Protein AF-A0A0P8X6B6-F1 (afdb_monomer)

Solvent-accessible surface area (backbone atoms only — not comparable to full-atom values): 6238 Å² total; per-residue (Å²): 133,85,74,63,69,62,58,59,53,49,52,39,32,49,56,35,44,75,67,78,38,85,65,41,34,67,55,35,27,65,69,65,75,51,80,54,49,67,60,48,37,55,52,49,53,53,48,49,55,55,44,61,75,66,52,67,52,70,61,53,50,52,51,53,50,52,52,51,50,52,53,52,52,52,52,52,51,52,54,52,50,52,52,52,49,53,53,51,51,50,52,52,50,52,54,52,50,53,53,53,51,53,54,49,54,57,53,67,74,72,112

Sequence (111 aa):
MIVDLSDDIFAAADAILASSRNATPTRARAYLGHGTPQRIGALLDQRWARRAQKETRPALLKNALAILWEQATIHARAIDGERQSWAGERLVMEKAFTRRYQALEQALTKE

pLDDT: mean 87.26, std 12.08, range [38.06, 97.62]

Structure (mmCIF, N/CA/C/O backbone):
data_AF-A0A0P8X6B6-F1
#
_entry.id   AF-A0A0P8X6B6-F1
#
loop_
_atom_site.group_PDB
_atom_site.id
_atom_site.type_symbol
_atom_site.label_atom_id
_atom_site.label_alt_id
_atom_site.label_comp_id
_atom_site.label_asym_id
_atom_site.label_entity_id
_atom_site.label_seq_id
_atom_site.pdbx_PDB_ins_code
_atom_site.Cartn_x
_atom_site.Cartn_y
_atom_site.Cartn_z
_atom_site.occupancy
_atom_site.B_iso_or_equiv
_atom_site.auth_seq_id
_atom_site.auth_comp_id
_atom_site.auth_asym_id
_atom_site.auth_atom_id
_atom_site.pdbx_PDB_model_num
ATOM 1 N N . MET A 1 1 ? 17.680 6.450 -45.322 1.00 38.06 1 MET A N 1
ATOM 2 C CA . MET A 1 1 ? 16.647 6.409 -44.269 1.00 38.06 1 MET A CA 1
ATOM 3 C C . MET A 1 1 ? 17.266 5.708 -43.068 1.00 38.06 1 MET A C 1
ATOM 5 O O . MET A 1 1 ? 17.386 4.492 -43.087 1.00 38.06 1 MET A O 1
ATOM 9 N N . ILE A 1 2 ? 17.819 6.462 -42.114 1.00 38.78 2 ILE A N 1
ATOM 10 C CA . ILE A 1 2 ? 18.385 5.878 -40.891 1.00 38.78 2 ILE A CA 1
ATOM 11 C C . ILE A 1 2 ? 17.182 5.621 -39.990 1.00 38.78 2 ILE A C 1
ATOM 13 O O . ILE A 1 2 ? 16.651 6.559 -39.407 1.00 38.78 2 ILE A O 1
ATOM 17 N N . VAL A 1 3 ? 16.687 4.383 -39.990 1.00 44.81 3 VAL A N 1
ATOM 18 C CA . VAL A 1 3 ? 15.683 3.934 -39.020 1.00 44.81 3 VAL A CA 1
ATOM 19 C C . VAL A 1 3 ? 16.272 4.204 -37.639 1.00 44.81 3 VAL A C 1
ATOM 21 O O . VAL A 1 3 ? 17.418 3.825 -37.374 1.00 44.81 3 VAL A O 1
ATOM 24 N N . ASP A 1 4 ? 15.544 4.946 -36.810 1.00 56.97 4 ASP A N 1
ATOM 25 C CA . ASP A 1 4 ? 15.994 5.305 -35.474 1.00 56.97 4 ASP A CA 1
ATOM 26 C C . ASP A 1 4 ? 16.036 4.035 -34.619 1.00 56.97 4 ASP A C 1
ATOM 28 O O . ASP A 1 4 ? 15.052 3.617 -34.019 1.00 56.97 4 ASP A O 1
ATOM 32 N N . LEU A 1 5 ? 17.207 3.393 -34.600 1.00 64.69 5 LEU A N 1
ATOM 33 C CA . LEU A 1 5 ? 17.484 2.150 -33.878 1.00 64.69 5 LEU A CA 1
ATOM 34 C C . LEU A 1 5 ? 17.107 2.246 -32.385 1.00 64.69 5 LEU A C 1
ATOM 36 O O . LEU A 1 5 ? 17.041 1.224 -31.705 1.00 64.69 5 LEU A O 1
ATOM 40 N N . SER A 1 6 ? 16.920 3.461 -31.853 1.00 75.81 6 SER A N 1
ATOM 41 C CA . SER A 1 6 ? 16.501 3.680 -30.474 1.00 75.81 6 SER A CA 1
ATOM 42 C C . SER A 1 6 ? 15.033 3.318 -30.230 1.00 75.81 6 SER A C 1
ATOM 44 O O . SER A 1 6 ? 14.756 2.684 -29.212 1.00 75.81 6 SER A O 1
ATOM 46 N N . ASP A 1 7 ? 14.122 3.596 -31.166 1.00 84.44 7 ASP A N 1
ATOM 47 C CA . ASP A 1 7 ? 12.693 3.300 -31.001 1.00 84.44 7 ASP A CA 1
ATOM 48 C C . ASP A 1 7 ? 12.428 1.792 -30.964 1.00 84.44 7 ASP A C 1
ATOM 50 O O . ASP A 1 7 ? 11.700 1.310 -30.092 1.00 84.44 7 ASP A O 1
ATOM 54 N N . ASP A 1 8 ? 13.109 1.023 -31.817 1.00 86.94 8 ASP A N 1
ATOM 55 C CA . ASP A 1 8 ? 13.022 -0.441 -31.814 1.00 86.94 8 ASP A CA 1
ATOM 56 C C . ASP A 1 8 ? 13.548 -1.030 -30.494 1.00 86.94 8 ASP A C 1
ATOM 58 O O . ASP A 1 8 ? 12.925 -1.909 -29.893 1.00 86.94 8 ASP A O 1
ATOM 62 N N . ILE A 1 9 ? 14.671 -0.505 -29.983 1.00 88.94 9 ILE A N 1
ATOM 63 C CA . ILE A 1 9 ? 15.228 -0.900 -28.677 1.00 88.94 9 ILE A CA 1
ATOM 64 C C . ILE A 1 9 ? 14.253 -0.584 -27.542 1.00 88.94 9 ILE A C 1
ATOM 66 O O . IL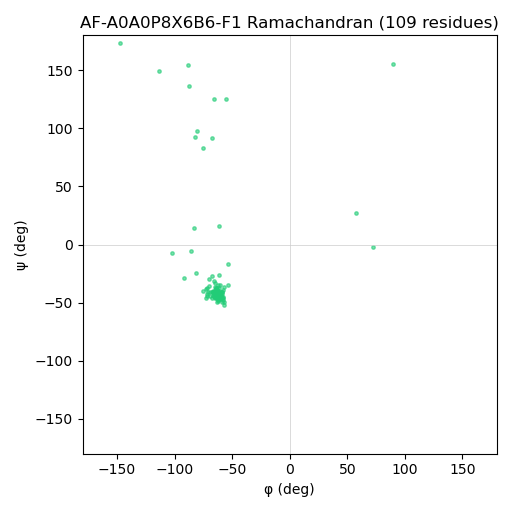E A 1 9 ? 14.122 -1.363 -26.591 1.00 88.94 9 ILE A O 1
ATOM 70 N N . PHE A 1 10 ? 13.546 0.536 -27.633 1.00 90.75 10 PHE A N 1
ATOM 71 C CA . PHE A 1 10 ? 12.574 0.942 -26.631 1.00 90.75 10 PHE A CA 1
ATOM 72 C C . PHE A 1 10 ? 11.312 0.081 -26.672 1.00 90.75 10 PHE A C 1
ATOM 74 O O . PHE A 1 10 ? 10.876 -0.379 -25.613 1.00 90.75 10 PHE A O 1
ATOM 81 N N . ALA A 1 11 ? 10.796 -0.222 -27.862 1.00 92.12 11 ALA A N 1
ATOM 82 C CA . ALA A 1 11 ? 9.669 -1.129 -28.052 1.00 92.12 11 ALA A CA 1
ATOM 83 C C . ALA A 1 11 ? 9.993 -2.548 -27.554 1.00 92.12 11 ALA A C 1
ATOM 85 O O . ALA A 1 11 ? 9.189 -3.163 -26.851 1.00 92.12 11 ALA A O 1
ATOM 86 N N . ALA A 1 12 ? 11.202 -3.044 -27.833 1.00 91.19 12 ALA A N 1
ATOM 87 C CA . ALA A 1 12 ? 11.678 -4.330 -27.330 1.00 91.19 12 ALA A CA 1
ATOM 88 C C . ALA A 1 12 ? 11.742 -4.368 -25.796 1.00 91.19 12 ALA A C 1
ATOM 90 O O . ALA A 1 12 ? 11.298 -5.332 -25.169 1.00 91.19 12 ALA A O 1
ATOM 91 N N . ALA A 1 13 ? 12.269 -3.313 -25.171 1.00 90.44 13 ALA A N 1
ATOM 92 C CA . ALA A 1 13 ? 12.307 -3.215 -23.717 1.00 90.44 13 ALA A CA 1
ATOM 93 C C . ALA A 1 13 ? 10.901 -3.168 -23.102 1.00 90.44 13 ALA A C 1
ATOM 95 O O . ALA A 1 13 ? 10.662 -3.834 -22.094 1.00 90.44 13 ALA A O 1
ATOM 96 N N . ASP A 1 14 ? 9.968 -2.445 -23.723 1.00 90.38 14 ASP A N 1
ATOM 97 C CA . ASP A 1 14 ? 8.584 -2.352 -23.252 1.00 90.38 14 ASP A CA 1
ATOM 98 C C . ASP A 1 14 ? 7.857 -3.699 -23.367 1.00 90.38 14 ASP A C 1
ATOM 100 O O . ASP A 1 14 ? 7.189 -4.114 -22.420 1.00 90.38 14 ASP A O 1
ATOM 104 N N . ALA A 1 15 ? 8.064 -4.440 -24.461 1.00 92.62 15 ALA A N 1
ATOM 105 C CA . ALA A 1 15 ? 7.528 -5.791 -24.631 1.00 92.62 15 ALA A CA 1
ATOM 106 C C . ALA A 1 15 ? 8.071 -6.774 -23.576 1.00 92.62 15 ALA A C 1
ATOM 108 O O . ALA A 1 15 ? 7.328 -7.594 -23.029 1.00 92.62 15 ALA A O 1
ATOM 109 N N . ILE A 1 16 ? 9.361 -6.676 -23.230 1.00 91.75 16 ILE A N 1
ATOM 110 C CA . ILE A 1 16 ? 9.961 -7.504 -22.174 1.00 91.75 16 ILE A CA 1
ATOM 111 C C . ILE A 1 16 ? 9.370 -7.151 -20.804 1.00 91.75 16 ILE A C 1
ATOM 113 O O . ILE A 1 16 ? 9.002 -8.061 -20.054 1.00 91.75 16 ILE A O 1
ATOM 117 N N . LEU A 1 17 ? 9.229 -5.861 -20.491 1.00 88.38 17 LEU A N 1
ATOM 118 C CA . LEU A 1 17 ? 8.637 -5.405 -19.232 1.00 88.38 17 LEU A CA 1
ATOM 119 C C . LEU A 1 17 ? 7.165 -5.818 -19.104 1.00 88.38 17 LEU A C 1
ATOM 121 O O . LEU A 1 17 ? 6.760 -6.271 -18.037 1.00 88.38 17 LEU A O 1
ATOM 125 N N . ALA A 1 18 ? 6.388 -5.748 -20.189 1.00 91.56 18 ALA A N 1
ATOM 126 C CA . ALA A 1 18 ? 5.002 -6.220 -20.227 1.00 91.56 18 ALA A CA 1
ATOM 127 C C . ALA A 1 18 ? 4.881 -7.730 -19.945 1.00 91.56 18 ALA A C 1
ATOM 129 O O . ALA A 1 18 ? 3.870 -8.185 -19.420 1.00 91.56 18 ALA A O 1
ATOM 130 N N . SER A 1 19 ? 5.935 -8.503 -20.230 1.00 90.31 19 SER A N 1
ATOM 131 C CA . SER A 1 19 ? 6.029 -9.926 -19.876 1.00 90.31 19 SER A CA 1
ATOM 132 C C . SER A 1 19 ? 6.490 -10.192 -18.432 1.00 90.31 19 SER A C 1
ATOM 134 O O . SER A 1 19 ? 6.889 -11.313 -18.119 1.00 90.31 19 SER A O 1
ATOM 136 N N . SER A 1 20 ? 6.485 -9.174 -17.562 1.00 89.38 20 SER A N 1
ATOM 137 C CA . SER A 1 20 ? 6.945 -9.243 -16.163 1.00 89.38 20 SER A CA 1
ATOM 138 C C . SER A 1 20 ? 8.399 -9.704 -16.007 1.00 89.38 20 SER A C 1
ATOM 140 O O . SER A 1 20 ? 8.784 -10.287 -14.994 1.00 89.38 20 SER A O 1
ATOM 142 N N . ARG A 1 21 ? 9.236 -9.457 -17.021 1.00 89.62 21 ARG A N 1
ATOM 143 C CA . ARG A 1 21 ? 10.664 -9.792 -17.009 1.00 89.62 21 ARG A CA 1
ATOM 144 C C . ARG A 1 21 ? 11.508 -8.527 -17.017 1.00 89.62 21 ARG A C 1
ATOM 146 O O . ARG A 1 21 ? 11.161 -7.529 -17.636 1.00 89.62 21 ARG A O 1
ATOM 153 N N . ASN A 1 22 ? 12.682 -8.607 -16.396 1.00 89.19 22 ASN A N 1
ATOM 154 C CA . ASN A 1 22 ? 13.661 -7.523 -16.457 1.00 89.19 22 ASN A CA 1
ATOM 155 C C . ASN A 1 22 ? 14.174 -7.352 -17.894 1.00 89.19 22 ASN A C 1
ATOM 157 O O . ASN A 1 22 ? 14.689 -8.314 -18.484 1.00 89.19 22 ASN A O 1
ATOM 161 N N . ALA A 1 23 ? 14.063 -6.133 -18.423 1.00 88.25 23 ALA A N 1
ATOM 162 C CA . ALA A 1 23 ? 14.601 -5.735 -19.720 1.00 88.25 23 ALA A CA 1
ATOM 163 C C . ALA A 1 23 ? 16.123 -5.548 -19.637 1.00 88.25 23 ALA A C 1
ATOM 165 O O . ALA A 1 23 ? 16.622 -4.446 -19.441 1.00 88.25 23 ALA A O 1
ATOM 166 N N . THR A 1 24 ? 16.870 -6.649 -19.751 1.00 91.75 24 THR A N 1
ATOM 167 C CA . THR A 1 24 ? 18.339 -6.620 -19.805 1.00 91.75 24 THR A CA 1
ATOM 168 C C . THR A 1 24 ? 18.837 -6.463 -21.245 1.00 91.75 24 THR A C 1
ATOM 170 O O . THR A 1 24 ? 18.156 -6.922 -22.169 1.00 91.75 24 THR A O 1
ATOM 173 N N . PRO A 1 25 ? 20.045 -5.909 -21.475 1.00 91.62 25 PRO A N 1
ATOM 174 C CA . PRO A 1 25 ? 20.579 -5.726 -22.828 1.00 91.62 25 PRO A CA 1
ATOM 175 C C . PRO A 1 25 ? 20.668 -7.029 -23.630 1.00 91.62 25 PRO A C 1
ATOM 177 O O . PRO A 1 25 ? 20.374 -7.055 -24.821 1.00 91.62 25 PRO A O 1
ATOM 180 N N . THR A 1 26 ? 20.996 -8.143 -22.970 1.00 92.19 26 THR A N 1
ATOM 181 C CA . THR A 1 26 ? 21.045 -9.473 -23.594 1.00 92.19 26 THR A CA 1
ATOM 182 C C . THR A 1 26 ? 19.670 -9.937 -24.072 1.00 92.19 26 THR A C 1
ATOM 184 O O . THR A 1 26 ? 19.567 -10.521 -25.149 1.00 92.19 26 THR A O 1
ATOM 187 N N . ARG A 1 27 ? 18.61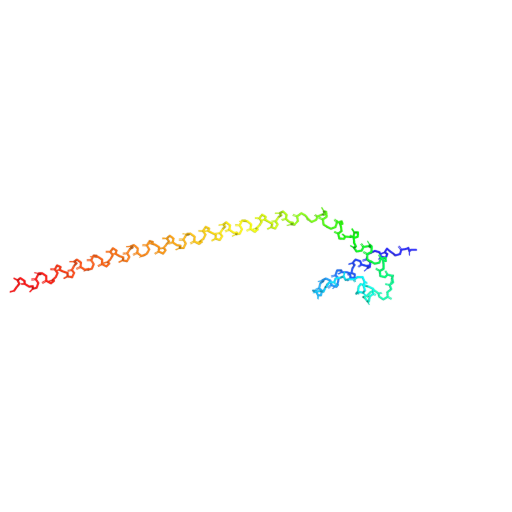1 -9.666 -23.299 1.00 92.31 27 ARG A N 1
ATOM 188 C CA . ARG A 1 27 ? 17.232 -10.026 -23.663 1.00 92.31 27 ARG A CA 1
ATOM 189 C C . ARG A 1 27 ? 16.671 -9.103 -24.732 1.00 92.31 27 ARG A C 1
ATOM 191 O O . ARG A 1 27 ? 16.040 -9.593 -25.656 1.00 92.31 27 ARG A O 1
ATOM 198 N N . ALA A 1 28 ? 16.948 -7.805 -24.646 1.00 91.38 28 ALA A N 1
ATOM 199 C CA . ALA A 1 28 ? 16.586 -6.850 -25.689 1.00 91.38 28 ALA A CA 1
ATOM 200 C C . ALA A 1 28 ? 17.273 -7.202 -27.018 1.00 91.38 28 ALA A C 1
ATOM 202 O O . ALA A 1 28 ? 16.616 -7.242 -28.050 1.00 91.38 28 ALA A O 1
ATOM 203 N N . ARG A 1 29 ? 18.557 -7.589 -26.992 1.00 92.25 29 ARG A N 1
ATOM 204 C CA . ARG A 1 29 ? 19.245 -8.124 -28.176 1.00 92.25 29 ARG A CA 1
ATOM 205 C C . ARG A 1 29 ? 18.584 -9.397 -28.701 1.00 92.25 29 ARG A C 1
ATOM 207 O O . ARG A 1 29 ? 18.397 -9.525 -29.902 1.00 92.25 29 ARG A O 1
ATOM 214 N N . ALA A 1 30 ? 18.256 -10.343 -27.819 1.00 90.31 30 ALA A N 1
ATOM 215 C CA . ALA A 1 30 ? 17.591 -11.584 -28.219 1.00 90.31 30 ALA A CA 1
ATOM 216 C C . ALA A 1 30 ? 16.211 -11.323 -28.847 1.00 90.31 30 ALA A C 1
ATOM 218 O O . ALA A 1 30 ? 15.832 -12.020 -29.778 1.00 90.31 30 ALA A O 1
ATOM 219 N N . TYR A 1 31 ? 15.498 -10.304 -28.365 1.00 88.94 31 TYR A N 1
ATOM 220 C CA . TYR A 1 31 ? 14.212 -9.868 -28.903 1.00 88.94 31 TYR A CA 1
ATOM 221 C C . TYR A 1 31 ? 14.351 -9.181 -30.271 1.00 88.94 31 TYR A C 1
ATOM 223 O O . TYR A 1 31 ? 13.547 -9.425 -31.161 1.00 88.94 31 TYR A O 1
ATOM 231 N N . LEU A 1 32 ? 15.379 -8.347 -30.452 1.00 88.69 32 LEU A N 1
ATOM 232 C CA . LEU A 1 32 ? 15.629 -7.602 -31.693 1.00 88.69 32 LEU A CA 1
ATOM 233 C C . LEU A 1 32 ? 16.329 -8.422 -32.784 1.00 88.69 32 LEU A C 1
ATOM 235 O O . LEU A 1 32 ? 16.275 -8.071 -33.956 1.00 88.69 32 LEU A O 1
ATOM 239 N N . GLY A 1 33 ? 17.066 -9.468 -32.412 1.00 88.50 33 GLY A N 1
ATOM 240 C CA . GLY A 1 33 ? 17.900 -10.242 -33.337 1.00 88.50 33 GLY A CA 1
ATOM 241 C C . GLY A 1 33 ? 19.165 -9.516 -33.823 1.00 88.50 33 GLY A C 1
ATOM 242 O O . GLY A 1 33 ? 19.972 -10.114 -34.530 1.00 88.50 33 GLY A O 1
ATOM 243 N N . HIS A 1 34 ? 19.388 -8.258 -33.428 1.00 84.38 34 HIS A N 1
ATOM 244 C CA . HIS A 1 34 ? 20.540 -7.449 -33.838 1.00 84.38 34 HIS A CA 1
ATOM 245 C C . HIS A 1 34 ? 21.000 -6.464 -32.746 1.00 84.38 34 HIS A C 1
ATOM 247 O O . HIS A 1 34 ? 20.356 -6.289 -31.712 1.00 84.38 34 HIS A O 1
ATOM 253 N N . GLY A 1 35 ? 22.125 -5.784 -32.996 1.00 85.25 35 GLY A N 1
ATOM 254 C CA . GLY A 1 35 ? 22.706 -4.776 -32.102 1.00 85.25 35 GLY A CA 1
ATOM 255 C C . GLY A 1 35 ? 23.693 -5.339 -31.072 1.00 85.25 35 GLY A C 1
ATOM 256 O O . GLY A 1 35 ? 23.662 -6.516 -30.704 1.00 85.25 35 GLY A O 1
ATOM 257 N N . THR A 1 36 ? 24.609 -4.488 -30.605 1.00 87.12 36 THR A N 1
ATOM 258 C CA . THR A 1 36 ? 25.590 -4.855 -29.575 1.00 87.12 36 THR A CA 1
ATOM 259 C C . THR A 1 36 ? 25.012 -4.624 -28.172 1.00 87.12 36 THR A C 1
ATOM 261 O O . THR A 1 36 ? 24.413 -3.571 -27.931 1.00 87.12 36 THR A O 1
ATOM 264 N N . PRO A 1 37 ? 25.199 -5.557 -27.215 1.00 88.50 37 PRO A N 1
ATOM 265 C CA 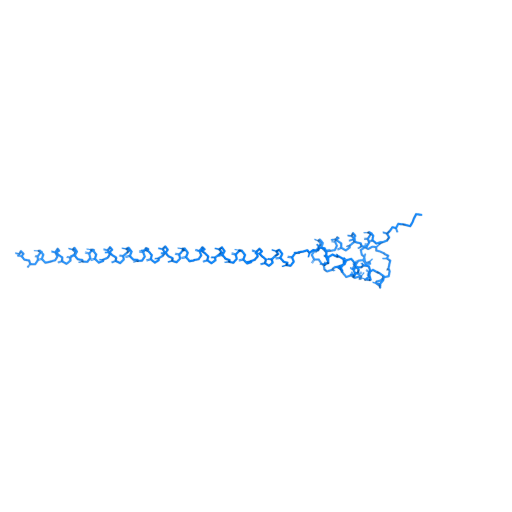. PRO A 1 37 ? 24.700 -5.405 -25.844 1.00 88.50 37 PRO A CA 1
ATOM 266 C C . PRO A 1 37 ? 25.140 -4.103 -25.167 1.00 88.50 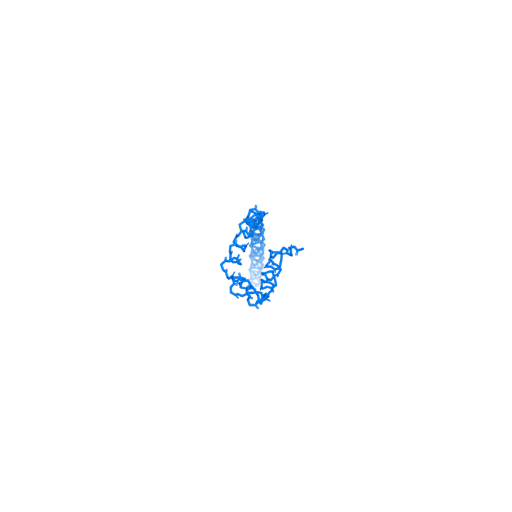37 PRO A C 1
ATOM 268 O O . PRO A 1 37 ? 24.369 -3.516 -24.419 1.00 88.50 37 PRO A O 1
ATOM 271 N N . GLN A 1 38 ? 26.351 -3.627 -25.457 1.00 89.31 38 GLN A N 1
ATOM 272 C CA . GLN A 1 38 ? 26.900 -2.387 -24.908 1.00 89.31 38 GLN A CA 1
ATOM 273 C C . GLN A 1 38 ? 26.104 -1.164 -25.378 1.00 89.31 38 GLN A C 1
ATOM 275 O O . GLN A 1 38 ? 25.733 -0.318 -24.568 1.00 89.31 38 GLN A O 1
ATOM 280 N N . ARG A 1 39 ? 25.790 -1.087 -26.680 1.00 87.94 39 ARG A N 1
ATOM 281 C CA . ARG A 1 39 ? 25.009 0.020 -27.252 1.00 87.94 39 ARG A CA 1
ATOM 282 C C . ARG A 1 39 ? 23.559 -0.018 -26.782 1.00 87.94 39 ARG A C 1
ATOM 284 O O . ARG A 1 39 ? 22.998 1.023 -26.460 1.00 87.94 39 ARG A O 1
ATOM 291 N N . ILE A 1 40 ? 22.973 -1.214 -26.726 1.00 91.81 40 ILE A N 1
ATOM 292 C CA . ILE A 1 40 ? 21.621 -1.419 -26.196 1.00 91.81 40 ILE A CA 1
ATOM 293 C C . ILE A 1 40 ? 21.567 -0.988 -24.726 1.00 91.81 40 ILE A C 1
ATOM 295 O O . ILE A 1 40 ? 20.673 -0.237 -24.354 1.00 91.81 40 ILE A O 1
ATOM 299 N N . GLY A 1 41 ? 22.543 -1.397 -23.910 1.00 91.38 41 GLY A N 1
ATOM 300 C CA . GLY A 1 41 ? 22.648 -0.992 -22.507 1.00 91.38 41 GLY A CA 1
ATOM 301 C C . GLY A 1 41 ? 22.717 0.523 -22.339 1.00 91.38 41 GLY A C 1
ATOM 302 O O . GLY A 1 41 ? 21.866 1.087 -21.664 1.00 91.38 41 GLY A O 1
ATOM 303 N N . ALA A 1 42 ? 23.629 1.192 -23.049 1.00 91.94 42 ALA A N 1
ATOM 304 C CA . ALA A 1 42 ? 23.777 2.646 -22.966 1.00 91.94 42 ALA A CA 1
ATOM 305 C C . ALA A 1 42 ? 22.485 3.412 -23.322 1.00 91.94 42 ALA A C 1
ATOM 307 O O . ALA A 1 42 ? 22.152 4.410 -22.679 1.00 91.94 42 ALA A O 1
ATOM 308 N N . LEU A 1 43 ? 21.733 2.944 -24.326 1.00 90.94 43 LEU A N 1
ATOM 309 C CA . LEU A 1 43 ? 20.458 3.554 -24.721 1.00 90.94 43 LEU A CA 1
ATOM 310 C C . LEU A 1 43 ? 19.340 3.296 -23.700 1.00 90.94 43 LEU A C 1
ATOM 312 O O . LEU A 1 43 ? 18.535 4.192 -23.435 1.00 90.94 43 LEU A O 1
ATOM 316 N N . LEU A 1 44 ? 19.294 2.102 -23.100 1.00 91.31 44 LEU A N 1
ATOM 317 C CA . LEU A 1 44 ? 18.352 1.797 -22.019 1.00 91.31 44 LEU A CA 1
ATOM 318 C C . LEU A 1 44 ? 18.646 2.627 -20.768 1.00 91.31 44 LEU A C 1
ATOM 320 O O . LEU A 1 44 ? 17.722 3.220 -20.212 1.00 91.31 44 LEU A O 1
ATOM 324 N N . ASP A 1 45 ? 19.918 2.761 -20.394 1.00 90.88 45 ASP A N 1
ATOM 325 C CA . ASP A 1 45 ? 20.350 3.577 -19.258 1.00 90.88 45 ASP A CA 1
ATOM 326 C C . ASP A 1 45 ? 19.955 5.046 -19.452 1.00 90.88 45 ASP A C 1
ATOM 328 O O . ASP A 1 45 ? 19.359 5.667 -18.565 1.00 90.88 45 ASP A O 1
ATOM 332 N N . GLN A 1 46 ? 20.187 5.596 -20.649 1.00 90.50 46 GLN A N 1
ATOM 333 C CA . GLN A 1 46 ? 19.776 6.960 -20.985 1.00 90.50 46 GLN A CA 1
ATOM 334 C C . GLN A 1 46 ? 18.250 7.139 -20.908 1.00 90.50 46 GLN A C 1
ATOM 336 O O . GLN A 1 46 ? 17.762 8.150 -20.386 1.00 90.50 46 GLN A O 1
ATOM 341 N N . ARG A 1 47 ? 17.477 6.168 -21.414 1.00 87.94 47 ARG A N 1
ATOM 342 C CA . ARG A 1 47 ? 16.008 6.199 -21.356 1.00 87.94 47 ARG A CA 1
ATOM 343 C C . ARG A 1 47 ? 15.508 6.145 -19.919 1.00 87.94 47 ARG A C 1
ATOM 345 O O . ARG A 1 47 ? 14.612 6.915 -19.572 1.00 87.94 47 ARG A O 1
ATOM 352 N N . TRP A 1 48 ? 16.062 5.270 -19.085 1.00 87.44 48 TRP A N 1
ATOM 353 C CA . TRP A 1 48 ? 15.653 5.147 -17.687 1.00 87.44 48 TRP A CA 1
ATOM 354 C C . TRP A 1 48 ? 16.008 6.384 -16.874 1.00 87.44 48 TRP A C 1
ATOM 356 O O . TRP A 1 48 ? 15.158 6.855 -16.124 1.00 87.44 48 TRP A O 1
ATOM 366 N N . ALA A 1 49 ? 17.180 6.984 -17.089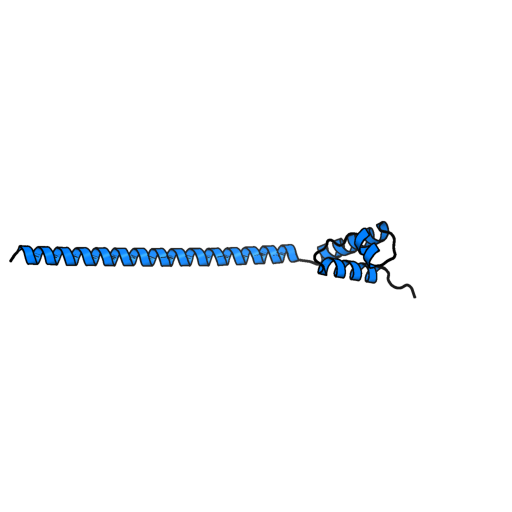 1.00 86.50 49 ALA A N 1
ATOM 367 C CA . ALA A 1 49 ? 17.529 8.262 -16.472 1.00 86.50 49 ALA A CA 1
ATOM 368 C C . ALA A 1 49 ? 16.518 9.364 -16.845 1.00 86.50 49 ALA A C 1
ATOM 370 O O . ALA A 1 49 ? 16.004 10.071 -15.977 1.00 86.50 49 ALA A O 1
ATOM 371 N N . ARG A 1 50 ? 16.148 9.459 -18.130 1.00 84.75 50 ARG A N 1
ATOM 372 C CA . ARG A 1 50 ? 15.136 10.415 -18.612 1.00 84.75 50 ARG A CA 1
ATOM 373 C C . ARG A 1 50 ? 13.743 10.127 -18.044 1.00 84.75 50 ARG A C 1
ATOM 375 O O . ARG A 1 50 ? 12.988 11.054 -17.762 1.00 84.75 50 ARG A O 1
ATOM 382 N N . ARG A 1 51 ? 13.386 8.853 -17.882 1.00 81.12 51 ARG A N 1
ATOM 383 C CA . ARG A 1 51 ? 12.105 8.427 -17.304 1.00 81.12 51 ARG A CA 1
ATOM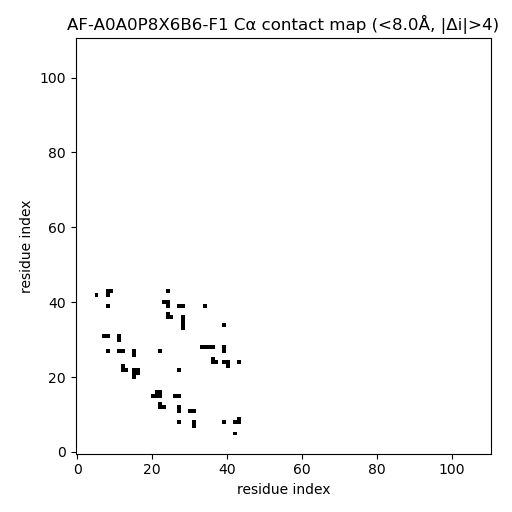 384 C C . ARG A 1 51 ? 12.030 8.742 -15.814 1.00 81.12 51 ARG A C 1
ATOM 386 O O . ARG A 1 51 ? 11.030 9.301 -15.382 1.00 81.12 51 ARG A O 1
ATOM 393 N N . ALA A 1 52 ? 13.096 8.469 -15.066 1.00 77.38 52 ALA A N 1
ATOM 394 C CA . ALA A 1 52 ? 13.200 8.785 -13.645 1.00 77.38 52 ALA A CA 1
ATOM 395 C C . ALA A 1 52 ? 13.073 10.294 -13.376 1.00 77.38 52 ALA A C 1
ATOM 397 O O . ALA A 1 52 ? 12.463 10.689 -12.390 1.00 77.38 52 ALA A O 1
ATOM 398 N N . GLN A 1 53 ? 13.577 11.138 -14.281 1.00 75.00 53 GLN A N 1
ATOM 399 C CA . GLN A 1 53 ? 13.401 12.593 -14.196 1.00 75.00 53 GLN A CA 1
ATOM 400 C C . GLN A 1 53 ? 11.960 13.051 -14.477 1.00 75.00 53 GLN A C 1
ATOM 402 O O . GLN A 1 53 ? 11.536 14.079 -13.956 1.00 75.00 53 GLN A O 1
ATOM 407 N N . LYS A 1 54 ? 11.203 12.315 -15.303 1.00 70.88 54 LYS A N 1
ATOM 408 C CA . LYS A 1 54 ? 9.824 12.666 -15.692 1.00 70.88 54 LYS A CA 1
ATOM 409 C C . LYS A 1 54 ? 8.755 12.058 -14.785 1.00 70.88 54 LYS A C 1
ATOM 411 O O . LYS A 1 54 ? 7.671 12.620 -14.660 1.00 70.88 54 LYS A O 1
ATOM 416 N N . GLU A 1 55 ? 9.014 10.906 -14.176 1.00 65.56 55 GLU A N 1
ATOM 417 C CA . GLU A 1 55 ? 8.065 10.253 -13.278 1.00 65.56 55 GLU A CA 1
ATOM 418 C C . GLU A 1 55 ? 8.156 10.863 -11.867 1.00 65.56 55 GLU A C 1
ATOM 420 O O . GLU A 1 55 ? 8.860 10.366 -10.996 1.00 65.56 55 GLU A O 1
ATOM 425 N N . THR A 1 56 ? 7.326 11.877 -11.593 1.00 60.53 56 THR A N 1
ATOM 426 C CA . THR A 1 56 ? 6.969 12.413 -10.251 1.00 60.53 56 THR A CA 1
ATOM 427 C C . THR A 1 56 ? 6.266 11.393 -9.332 1.00 60.53 56 THR A C 1
ATOM 429 O O . THR A 1 56 ? 5.665 11.736 -8.310 1.00 60.53 56 THR A O 1
ATOM 432 N N . ARG A 1 57 ? 6.341 10.103 -9.667 1.00 60.12 57 ARG A N 1
ATOM 433 C CA . ARG A 1 57 ? 5.654 9.003 -8.986 1.00 60.12 57 ARG A CA 1
ATOM 434 C C . ARG A 1 57 ? 6.107 8.770 -7.544 1.00 60.12 57 ARG A C 1
ATOM 436 O O . ARG A 1 57 ? 5.237 8.424 -6.754 1.00 60.12 57 ARG A O 1
ATOM 443 N N . PRO A 1 58 ? 7.373 8.985 -7.132 1.00 65.06 58 PRO A N 1
ATOM 444 C CA . PRO A 1 58 ? 7.750 8.766 -5.738 1.00 65.06 58 PRO A CA 1
ATOM 445 C C . PRO A 1 58 ? 7.010 9.692 -4.770 1.00 65.06 58 PRO A C 1
ATOM 447 O O . PRO A 1 58 ? 6.612 9.248 -3.701 1.00 65.06 58 PRO A O 1
ATOM 450 N N . ALA A 1 59 ? 6.797 10.959 -5.137 1.00 69.12 59 ALA A N 1
ATOM 451 C CA . ALA A 1 59 ? 6.084 11.911 -4.286 1.00 69.12 59 ALA A CA 1
ATOM 452 C C . ALA A 1 59 ? 4.578 11.611 -4.248 1.00 69.12 59 ALA A C 1
ATOM 454 O O . ALA A 1 59 ? 3.991 11.531 -3.173 1.00 69.12 59 ALA A O 1
ATOM 455 N N . LEU A 1 60 ? 3.966 11.361 -5.410 1.00 77.38 60 LEU A N 1
ATOM 456 C CA . LEU A 1 60 ? 2.538 11.045 -5.496 1.00 77.38 60 LEU A CA 1
ATOM 457 C C . LEU A 1 60 ? 2.190 9.713 -4.819 1.00 77.38 60 LEU A C 1
ATOM 459 O O . LEU A 1 60 ? 1.195 9.642 -4.108 1.00 77.38 60 LEU A O 1
ATOM 463 N N . LEU A 1 61 ? 3.025 8.681 -4.978 1.00 83.44 61 LEU A N 1
ATOM 464 C CA . LEU A 1 61 ? 2.831 7.389 -4.320 1.00 83.44 61 LEU A CA 1
ATOM 465 C C . LEU A 1 61 ? 3.014 7.496 -2.803 1.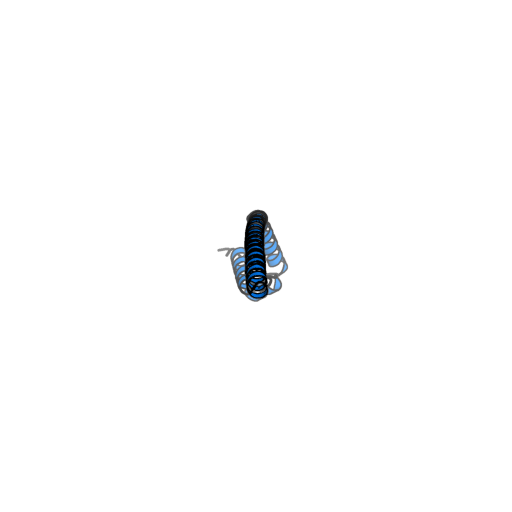00 83.44 61 LEU A C 1
ATOM 467 O O . LEU A 1 61 ? 2.223 6.924 -2.060 1.00 83.44 61 LEU A O 1
ATOM 471 N N . LYS A 1 62 ? 4.017 8.253 -2.336 1.00 83.50 62 LYS A N 1
ATOM 472 C CA . LYS A 1 62 ? 4.201 8.525 -0.901 1.00 83.50 62 LYS A CA 1
ATOM 473 C C . LYS A 1 62 ? 2.988 9.238 -0.309 1.00 83.50 62 LYS A C 1
ATOM 475 O O . LYS A 1 62 ? 2.507 8.825 0.740 1.00 83.50 62 LYS A O 1
ATOM 480 N N . ASN A 1 63 ? 2.466 10.252 -0.997 1.00 86.69 63 ASN A N 1
ATOM 481 C CA . ASN A 1 63 ? 1.285 10.987 -0.546 1.00 86.69 63 ASN A CA 1
ATOM 482 C C . ASN A 1 63 ? 0.033 10.102 -0.552 1.00 86.69 63 ASN A C 1
ATOM 484 O O . ASN A 1 63 ? -0.706 10.090 0.425 1.00 86.69 63 ASN A O 1
ATOM 488 N N . ALA A 1 64 ? -0.182 9.317 -1.611 1.00 90.06 64 ALA A N 1
ATOM 489 C CA . ALA A 1 64 ? -1.305 8.385 -1.689 1.00 90.06 64 ALA A CA 1
ATOM 490 C C . ALA A 1 64 ? -1.249 7.321 -0.580 1.00 90.06 64 ALA A C 1
ATOM 492 O O . ALA A 1 64 ? -2.271 7.017 0.029 1.00 90.06 64 ALA A O 1
ATOM 493 N N . LEU A 1 65 ? -0.057 6.797 -0.274 1.00 93.12 65 LEU A N 1
ATOM 494 C CA . LEU A 1 65 ? 0.134 5.846 0.821 1.00 93.12 65 LEU A CA 1
ATOM 495 C C . LEU A 1 65 ? -0.141 6.488 2.188 1.00 93.12 65 LEU A C 1
ATOM 497 O O . LEU A 1 65 ? -0.780 5.864 3.030 1.00 93.12 65 LEU A O 1
ATOM 501 N N . ALA A 1 66 ? 0.310 7.727 2.402 1.00 94.62 66 ALA A N 1
ATOM 502 C CA . ALA A 1 66 ? 0.047 8.463 3.636 1.00 94.62 66 ALA A CA 1
ATOM 503 C C . ALA A 1 66 ? -1.456 8.714 3.841 1.00 94.62 66 ALA A C 1
ATOM 505 O O . ALA A 1 66 ? -1.969 8.446 4.924 1.00 94.62 66 ALA A O 1
ATOM 506 N N . ILE A 1 67 ? -2.167 9.139 2.790 1.00 96.81 67 ILE A N 1
ATOM 507 C CA . ILE A 1 67 ? -3.625 9.338 2.820 1.00 96.81 67 ILE A CA 1
ATOM 508 C C . ILE A 1 67 ? -4.345 8.019 3.123 1.00 96.81 67 ILE A C 1
ATOM 510 O O . ILE A 1 67 ? -5.229 7.981 3.976 1.00 96.81 67 ILE A O 1
ATOM 514 N N . LEU A 1 68 ? -3.952 6.922 2.465 1.00 96.69 68 LEU A N 1
ATOM 515 C CA . LEU A 1 68 ? -4.551 5.608 2.704 1.00 96.69 68 LEU A CA 1
ATOM 516 C C . LEU A 1 68 ? -4.340 5.146 4.151 1.00 96.69 68 LEU A C 1
ATOM 518 O O . LEU A 1 68 ? -5.258 4.612 4.772 1.00 96.69 68 LEU A O 1
ATOM 522 N N . TRP A 1 69 ? -3.142 5.364 4.695 1.00 96.38 69 TRP A N 1
ATOM 523 C CA . TRP A 1 69 ? -2.836 5.035 6.083 1.00 96.38 69 TRP A CA 1
ATOM 524 C C . TRP A 1 69 ? -3.676 5.863 7.058 1.00 96.38 69 TRP A C 1
ATOM 526 O O . TRP A 1 69 ? -4.274 5.311 7.980 1.00 96.38 69 TRP A O 1
ATOM 536 N N . GLU A 1 70 ? -3.781 7.173 6.834 1.00 97.62 70 GLU A N 1
ATOM 537 C CA . GLU A 1 70 ? -4.613 8.056 7.650 1.00 97.62 70 GLU A CA 1
ATOM 538 C C . GLU A 1 70 ? -6.074 7.587 7.655 1.00 97.62 70 GLU A C 1
ATOM 540 O O . GLU A 1 70 ? -6.641 7.354 8.725 1.00 97.62 70 GLU A O 1
ATOM 545 N N . GLN A 1 71 ? -6.649 7.324 6.478 1.00 97.19 71 GLN A N 1
ATOM 546 C CA . GLN A 1 71 ? -8.011 6.801 6.346 1.00 97.19 71 GLN A CA 1
ATOM 547 C C . GLN A 1 71 ? -8.192 5.468 7.081 1.00 97.19 71 GLN A C 1
ATOM 549 O O . GLN A 1 71 ? -9.135 5.317 7.859 1.00 97.19 71 GLN A O 1
ATOM 554 N N . ALA A 1 72 ? -7.272 4.518 6.900 1.00 97.06 72 ALA A N 1
ATOM 555 C CA . ALA A 1 72 ? -7.324 3.230 7.585 1.00 97.06 72 ALA A CA 1
ATOM 556 C C . ALA A 1 72 ? -7.300 3.390 9.116 1.00 97.06 72 ALA A C 1
ATOM 558 O O . ALA A 1 72 ? -8.061 2.724 9.819 1.00 97.06 72 ALA A O 1
ATOM 559 N N . THR A 1 73 ? -6.480 4.307 9.643 1.00 96.88 73 THR A N 1
ATOM 560 C CA . THR A 1 73 ? -6.417 4.558 11.092 1.00 96.88 73 THR A CA 1
ATOM 561 C C . THR A 1 73 ? -7.673 5.237 11.638 1.00 96.88 73 THR A C 1
ATOM 563 O O . THR A 1 73 ? -8.100 4.911 12.745 1.00 96.88 73 THR A O 1
ATOM 566 N N . ILE A 1 74 ? -8.302 6.135 10.873 1.00 97.44 74 ILE A N 1
ATOM 567 C CA . ILE A 1 74 ? -9.591 6.743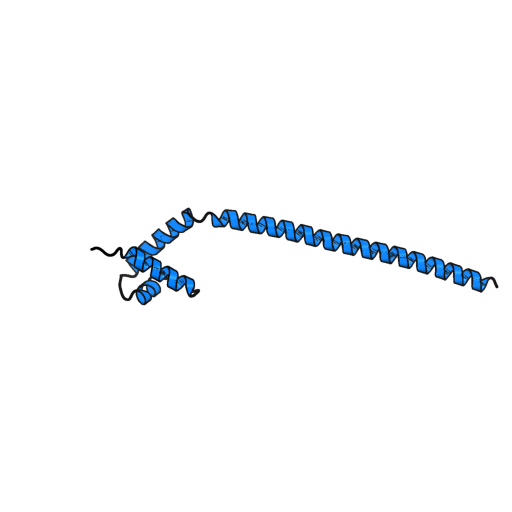 11.237 1.00 97.44 74 ILE A CA 1
ATOM 568 C C . ILE A 1 74 ? -10.674 5.664 11.322 1.00 97.44 74 ILE A C 1
ATOM 570 O O . ILE A 1 74 ? -11.387 5.593 12.323 1.00 97.44 74 ILE A O 1
ATOM 574 N N . HIS A 1 75 ? -10.756 4.786 10.320 1.00 97.19 75 HIS A N 1
ATOM 575 C CA . HIS A 1 75 ? -11.719 3.684 10.319 1.00 97.19 75 HIS A CA 1
ATOM 576 C C . HIS A 1 75 ? -11.496 2.712 11.480 1.00 97.19 75 HIS A C 1
ATOM 578 O O . HIS A 1 75 ? -12.457 2.343 12.151 1.00 97.19 75 HIS A O 1
ATOM 584 N N . ALA A 1 76 ? -10.245 2.343 11.769 1.00 94.50 76 ALA A N 1
ATOM 585 C CA . ALA A 1 76 ? -9.929 1.475 12.902 1.00 94.50 76 ALA A CA 1
ATOM 586 C C . ALA A 1 76 ? -10.394 2.084 14.238 1.00 94.50 76 ALA A C 1
ATOM 588 O O . ALA A 1 76 ? -11.065 1.417 15.022 1.00 94.50 76 ALA A O 1
ATOM 589 N N . ARG A 1 77 ? -10.119 3.377 14.463 1.00 94.62 77 ARG A N 1
ATOM 590 C CA . ARG A 1 77 ? -10.564 4.088 15.674 1.00 94.62 77 ARG A CA 1
ATOM 591 C C . ARG A 1 77 ? -12.086 4.165 15.787 1.00 94.62 77 ARG A C 1
ATOM 593 O O . ARG A 1 77 ? -12.611 4.059 16.890 1.00 94.62 77 ARG A O 1
ATOM 600 N N . ALA A 1 78 ? -12.789 4.351 14.670 1.00 94.75 78 ALA A N 1
ATOM 601 C CA . ALA A 1 78 ? -14.249 4.376 14.656 1.00 94.75 78 ALA A CA 1
ATOM 602 C C . ALA A 1 78 ? -14.842 3.020 15.078 1.00 94.75 78 ALA A C 1
ATOM 604 O O . ALA A 1 78 ? -15.723 2.982 15.934 1.00 94.75 78 ALA A O 1
ATOM 605 N N . ILE A 1 79 ? -14.301 1.919 14.544 1.00 95.56 79 ILE A N 1
ATOM 606 C CA . ILE A 1 79 ? -14.713 0.552 14.901 1.00 95.56 79 ILE A CA 1
ATOM 607 C C . ILE A 1 79 ? -14.456 0.275 16.390 1.00 95.56 79 ILE A C 1
A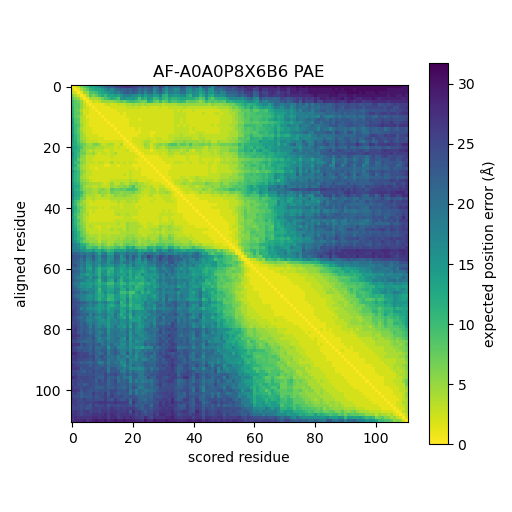TOM 609 O O . ILE A 1 79 ? -15.316 -0.280 17.076 1.00 95.56 79 ILE A O 1
ATOM 613 N N . ASP A 1 80 ? -13.301 0.690 16.916 1.00 94.56 80 ASP A N 1
ATOM 614 C CA . ASP A 1 80 ? -12.995 0.543 18.342 1.00 94.56 80 ASP A CA 1
ATOM 615 C C . ASP A 1 80 ? -13.959 1.347 19.226 1.00 94.56 80 ASP A C 1
ATOM 617 O O . ASP A 1 80 ? -14.421 0.842 20.252 1.00 94.56 80 ASP A O 1
ATOM 621 N N . GLY A 1 81 ? -14.307 2.572 18.822 1.00 92.44 81 GLY A N 1
ATOM 622 C CA . GLY A 1 81 ? -15.281 3.407 19.527 1.00 92.44 81 GLY A CA 1
ATOM 623 C C . GLY A 1 81 ? -16.677 2.778 19.574 1.00 92.44 81 GLY A C 1
ATOM 624 O O . GLY A 1 81 ? -17.296 2.725 20.638 1.00 92.44 81 GLY A O 1
ATOM 625 N N . GLU A 1 82 ? -17.152 2.233 18.454 1.00 93.06 82 GLU A N 1
ATOM 626 C CA . GLU A 1 82 ? -18.438 1.527 18.381 1.00 93.06 82 GLU A CA 1
ATOM 627 C C . GLU A 1 82 ? -18.445 0.279 19.276 1.00 93.06 82 GLU A C 1
ATOM 629 O O . GLU A 1 82 ? -19.367 0.065 20.067 1.00 93.06 82 GLU A O 1
ATOM 634 N N . ARG A 1 83 ? -17.358 -0.501 19.249 1.00 94.00 83 ARG A N 1
ATOM 635 C CA . ARG A 1 83 ? -17.191 -1.674 20.115 1.00 94.00 83 ARG A CA 1
ATOM 636 C C . ARG A 1 83 ? -17.244 -1.311 21.599 1.00 94.00 83 ARG A C 1
ATOM 638 O O . ARG A 1 83 ? -17.866 -2.028 22.385 1.00 94.00 83 ARG A O 1
ATOM 645 N N . GLN A 1 84 ? -16.586 -0.221 21.992 1.00 93.00 84 GLN A N 1
ATOM 646 C CA . GLN A 1 84 ? -16.605 0.271 23.371 1.00 93.00 84 GLN A CA 1
ATOM 647 C C . GLN A 1 84 ? -18.004 0.740 23.784 1.00 93.00 84 GLN A C 1
ATOM 649 O O . GLN A 1 84 ? -18.446 0.424 24.890 1.00 93.00 84 GLN A O 1
ATOM 654 N N . SER A 1 85 ? -18.719 1.428 22.891 1.00 94.88 85 SER A N 1
ATOM 655 C CA . SER A 1 85 ? -20.103 1.854 23.117 1.00 94.88 85 SER A CA 1
ATOM 656 C C . SER A 1 85 ? -21.022 0.656 23.377 1.00 94.88 85 SER A C 1
ATOM 658 O O . SER A 1 85 ? -21.684 0.614 24.414 1.00 94.88 85 SER A O 1
ATOM 660 N N . TRP A 1 86 ? -20.973 -0.376 22.529 1.00 94.75 86 TRP A N 1
ATOM 661 C CA . TRP A 1 86 ? -21.787 -1.586 22.703 1.00 94.75 86 TRP A CA 1
ATOM 662 C C . TRP A 1 86 ? -21.445 -2.357 23.982 1.00 94.75 86 TRP A C 1
ATOM 664 O O . TRP A 1 86 ? -22.332 -2.895 24.648 1.00 94.75 86 TRP A O 1
ATOM 674 N N . ALA A 1 87 ? -20.162 -2.420 24.352 1.00 94.75 87 ALA A N 1
ATOM 675 C CA . ALA A 1 87 ? -19.745 -3.027 25.614 1.00 94.75 87 ALA A CA 1
ATOM 676 C C . ALA A 1 87 ? -20.307 -2.259 26.824 1.00 94.75 87 ALA A C 1
ATOM 678 O O . ALA A 1 87 ? -20.776 -2.875 27.785 1.00 94.75 87 ALA A O 1
ATOM 679 N N . GLY A 1 88 ? -20.311 -0.924 26.757 1.00 94.50 88 GLY A N 1
ATOM 680 C CA . GLY A 1 88 ? -20.914 -0.060 27.769 1.00 94.50 88 GLY A CA 1
ATOM 681 C C . GLY A 1 88 ? -22.422 -0.274 27.902 1.00 94.50 88 GLY A C 1
ATOM 682 O O . GLY A 1 88 ? -22.916 -0.483 29.010 1.00 94.50 88 GLY A O 1
ATOM 683 N N . GLU A 1 89 ? -23.151 -0.293 26.785 1.00 94.94 89 GLU A N 1
ATOM 684 C CA . GLU A 1 89 ? -24.599 -0.537 26.768 1.00 94.94 89 GLU A CA 1
ATOM 685 C C . GLU A 1 89 ? -24.960 -1.904 27.355 1.00 94.94 89 GLU A C 1
ATOM 687 O O . GLU A 1 89 ? -25.851 -2.002 28.204 1.00 94.94 89 GLU A O 1
ATOM 692 N N . ARG A 1 90 ? -24.220 -2.956 26.978 1.00 94.56 90 ARG A N 1
ATOM 693 C CA . ARG A 1 90 ? -24.397 -4.302 27.542 1.00 94.56 90 ARG A CA 1
ATOM 694 C C . ARG A 1 90 ? -24.221 -4.322 29.054 1.00 94.56 90 ARG A C 1
ATOM 696 O O . ARG A 1 90 ? -25.064 -4.882 29.748 1.00 94.56 90 ARG A O 1
ATOM 703 N N . LEU A 1 91 ? -23.179 -3.671 29.570 1.00 96.00 91 LEU A N 1
ATOM 704 C CA . LEU A 1 91 ? -22.929 -3.601 31.009 1.00 96.00 91 LEU A CA 1
ATOM 705 C C . LEU A 1 91 ? -24.057 -2.871 31.753 1.00 96.00 91 LEU A C 1
ATOM 707 O O . LEU A 1 91 ? -24.433 -3.263 32.859 1.00 96.00 91 LEU A O 1
ATOM 711 N N . VAL A 1 92 ? -24.599 -1.798 31.169 1.00 95.94 92 VAL A N 1
ATOM 712 C CA . VAL A 1 92 ? -25.742 -1.074 31.748 1.00 95.94 92 VAL A CA 1
ATOM 713 C C . VAL A 1 92 ? -26.983 -1.968 31.783 1.00 95.94 92 VAL A C 1
ATOM 715 O O . VAL A 1 92 ? -27.647 -2.034 32.820 1.00 95.94 92 VAL A O 1
ATOM 718 N N . MET A 1 93 ? -27.270 -2.686 30.695 1.00 95.31 93 MET A N 1
ATOM 719 C CA . MET A 1 93 ? -28.398 -3.620 30.624 1.00 95.31 93 MET A CA 1
ATOM 720 C C . MET A 1 93 ? -28.265 -4.767 31.627 1.00 95.31 93 MET A C 1
ATOM 722 O O . MET A 1 93 ? -29.222 -5.067 32.338 1.00 95.31 93 MET A O 1
ATOM 726 N N . GLU A 1 94 ? -27.077 -5.359 31.750 1.00 96.75 94 GLU A N 1
ATOM 727 C CA . GLU A 1 94 ? -26.801 -6.426 32.714 1.00 96.75 94 GLU A CA 1
ATOM 728 C C . GLU A 1 94 ? -27.019 -5.945 34.155 1.00 96.75 94 GLU A C 1
ATOM 730 O O . GLU A 1 94 ? -27.752 -6.569 34.921 1.00 96.75 94 GLU A O 1
ATOM 735 N N . LYS A 1 95 ? -26.493 -4.765 34.510 1.00 96.56 95 LYS A N 1
ATOM 736 C CA . LYS A 1 95 ? -26.734 -4.153 35.828 1.00 96.56 95 LYS A CA 1
ATOM 737 C C . LYS A 1 95 ? -28.220 -3.904 36.088 1.00 96.56 95 LYS A C 1
ATOM 739 O O . LYS A 1 95 ? -28.685 -4.106 37.211 1.00 96.56 95 LYS A O 1
ATOM 744 N N . ALA A 1 96 ? -28.963 -3.441 35.083 1.00 95.88 96 ALA A N 1
ATOM 745 C CA . ALA A 1 96 ? -30.398 -3.205 35.205 1.00 95.88 96 ALA A CA 1
ATOM 746 C C . ALA A 1 96 ? -31.176 -4.516 35.411 1.00 95.88 96 ALA A C 1
ATOM 748 O O . ALA A 1 96 ? -32.075 -4.566 36.254 1.00 95.88 96 ALA A O 1
ATOM 749 N N . PHE A 1 97 ? -30.803 -5.577 34.690 1.00 95.94 97 PHE A N 1
ATOM 750 C CA . PHE A 1 97 ? -31.397 -6.903 34.831 1.00 95.94 97 PHE A CA 1
ATOM 751 C C . PHE A 1 97 ? -31.155 -7.480 36.229 1.00 95.94 97 PHE A C 1
ATOM 753 O O . PHE A 1 97 ? -32.113 -7.845 36.908 1.00 95.94 97 PHE A O 1
ATOM 760 N N . THR A 1 98 ? -29.909 -7.462 36.710 1.00 95.75 98 THR A N 1
ATOM 761 C CA . THR A 1 98 ? -29.550 -7.965 38.045 1.00 95.75 98 THR A CA 1
ATOM 762 C C . THR A 1 98 ? -30.311 -7.243 39.153 1.00 95.75 98 THR A C 1
ATOM 764 O O . THR A 1 98 ? -30.831 -7.885 40.060 1.00 95.75 98 THR A O 1
ATOM 767 N N . ARG A 1 99 ? -30.453 -5.913 39.063 1.00 95.50 99 ARG A N 1
ATOM 768 C CA . ARG A 1 99 ? -31.249 -5.140 40.032 1.00 95.50 99 ARG A CA 1
ATOM 769 C C . ARG A 1 99 ? -32.716 -5.563 40.051 1.00 95.50 99 ARG A C 1
ATOM 771 O O . ARG A 1 99 ? -33.293 -5.698 41.125 1.00 95.50 99 ARG A O 1
ATOM 778 N N . ARG A 1 100 ? -33.326 -5.764 38.877 1.00 94.62 100 ARG A N 1
ATOM 779 C CA . ARG A 1 100 ? -34.718 -6.237 38.777 1.00 94.62 100 ARG A CA 1
ATOM 780 C C . ARG A 1 100 ? -34.880 -7.636 39.352 1.00 94.62 100 ARG A C 1
ATOM 782 O O . ARG A 1 100 ? -35.836 -7.875 40.079 1.00 94.62 100 ARG A O 1
ATOM 789 N N . TYR A 1 101 ? -33.945 -8.526 39.050 1.00 93.56 101 TYR A N 1
ATOM 790 C CA . TYR A 1 101 ? -33.946 -9.884 39.571 1.00 93.56 101 TYR A CA 1
ATOM 791 C C . TYR A 1 101 ? -33.847 -9.901 41.107 1.00 93.56 101 TYR A C 1
ATOM 793 O O . TYR A 1 101 ? -34.684 -10.506 41.767 1.00 93.56 101 TYR A O 1
ATOM 801 N N . GLN A 1 102 ? -32.923 -9.129 41.687 1.00 94.31 102 GLN A N 1
ATOM 802 C CA . GLN A 1 102 ? -32.804 -8.980 43.144 1.00 94.31 102 GLN A CA 1
ATOM 803 C C . GLN A 1 102 ? -34.075 -8.410 43.788 1.00 94.31 102 GLN A C 1
ATOM 805 O O . GLN A 1 102 ? -34.484 -8.863 44.853 1.00 94.31 102 GLN A O 1
ATOM 810 N N . ALA A 1 103 ? -34.718 -7.426 43.153 1.00 93.62 103 ALA A N 1
ATOM 811 C CA . ALA A 1 103 ? -35.975 -6.870 43.648 1.00 93.62 103 ALA A CA 1
ATOM 812 C C . ALA A 1 103 ? -37.109 -7.913 43.652 1.00 93.62 103 ALA A C 1
ATOM 814 O O . ALA A 1 103 ? -37.914 -7.931 44.581 1.00 93.62 103 ALA A O 1
ATOM 815 N N . LEU A 1 104 ? -37.155 -8.794 42.645 1.00 93.75 104 LEU A N 1
ATOM 816 C CA . LEU A 1 104 ? -38.111 -9.903 42.583 1.00 93.75 104 LEU A CA 1
ATOM 817 C C . LEU A 1 104 ? -37.846 -10.946 43.672 1.00 93.75 104 LEU A C 1
ATOM 819 O O . LEU A 1 104 ? -38.779 -11.335 44.368 1.00 93.75 104 LEU A O 1
ATOM 823 N N . GLU A 1 105 ? -36.591 -11.354 43.871 1.00 92.88 105 GLU A N 1
ATOM 824 C CA . GLU A 1 105 ? -36.232 -12.280 44.954 1.00 92.88 105 GLU A CA 1
ATOM 825 C C . GLU A 1 105 ? -36.603 -11.715 46.333 1.00 92.88 105 GLU A C 1
ATOM 827 O O . GLU A 1 105 ? -37.145 -12.428 47.177 1.00 92.88 105 GLU A O 1
ATOM 832 N N . GLN A 1 106 ? -36.375 -10.418 46.559 1.00 91.50 106 GLN A N 1
ATOM 833 C CA . GLN A 1 106 ? -36.765 -9.744 47.802 1.00 91.50 106 GLN A CA 1
ATOM 834 C C . GLN A 1 106 ? -38.282 -9.658 48.006 1.00 91.50 106 GLN A C 1
ATOM 836 O O . GLN A 1 106 ? -38.733 -9.634 49.149 1.00 91.50 106 GLN A O 1
ATOM 841 N N . ALA A 1 107 ? -39.066 -9.562 46.932 1.00 91.25 107 ALA A N 1
ATOM 842 C CA . ALA A 1 107 ? -40.524 -9.564 47.018 1.00 91.25 107 ALA A CA 1
ATOM 843 C C . ALA A 1 107 ? -41.054 -10.962 47.367 1.00 91.25 107 ALA A C 1
ATOM 845 O O . ALA A 1 107 ? -41.868 -11.093 48.272 1.00 91.25 107 ALA A O 1
ATOM 846 N N . LEU A 1 108 ? -40.518 -11.999 46.716 1.00 86.62 108 LEU A N 1
ATOM 847 C CA . LEU A 1 108 ? -40.904 -13.398 46.933 1.00 86.62 108 LEU A CA 1
ATOM 848 C C . LEU A 1 108 ? -40.511 -13.936 48.314 1.00 86.62 108 LEU A C 1
ATOM 850 O O . LEU A 1 108 ? -41.142 -14.854 48.814 1.00 86.62 108 LEU A O 1
ATOM 854 N N . THR A 1 109 ? -39.462 -13.394 48.931 1.00 84.50 109 THR A N 1
ATOM 855 C CA . THR A 1 109 ? -39.005 -13.808 50.272 1.00 84.50 109 THR A CA 1
ATOM 856 C C . THR A 1 109 ? -39.722 -13.092 51.420 1.00 84.50 109 THR A C 1
ATOM 858 O O . THR A 1 109 ? -39.466 -13.405 52.582 1.00 84.50 109 THR A O 1
ATOM 861 N N . LYS A 1 110 ? -40.584 -12.113 51.116 1.00 69.94 110 LYS A N 1
ATOM 862 C CA . LYS A 1 110 ? -41.382 -11.366 52.101 1.00 69.94 110 LYS A CA 1
ATOM 863 C C . LYS A 1 110 ? -42.844 -11.821 52.182 1.00 69.94 110 LYS A C 1
ATOM 865 O O . LYS A 1 110 ? -43.548 -11.327 53.063 1.00 69.94 110 LYS A O 1
ATOM 870 N N . GLU A 1 111 ? -43.279 -12.708 51.288 1.00 52.91 111 GLU A N 1
ATOM 871 C CA . GLU A 1 111 ? -44.550 -13.449 51.371 1.00 52.91 111 GLU A CA 1
ATOM 872 C C . GLU A 1 111 ? -44.375 -14.737 52.185 1.00 52.91 111 GLU A C 1
ATOM 874 O O . GLU A 1 111 ? -45.317 -15.073 52.939 1.00 52.91 111 GLU A O 1
#

InterPro domains:
  IPR021104 KfrA, N-terminal DNA-binding domain [PF11740] (7-107)

Nearest PDB structures (foldseek):
  3jso-assembly1_B  TM=6.144E-01  e=1.532E+00  Escherichia coli K-12

Foldseek 3Di:
DPDPVLVLLVVLCVVCVVVVHHSQLVSSCVSVVDDDSVVSVVSVVVVVVVVVVVPPPVVVVVVVVVVVVVVVVVVVVVVVVVVVVVVVVVVVVVVVVVVVVVVVVVVVVVD

Organism: Pseudomonas fluorescens (NCBI:txid294)

Radius of gyration: 34.32 Å; Cα contacts (8 Å, |Δi|>4): 37; chains: 1; bounding box: 71×26×96 Å

Secondary structure (DSSP, 8-state):
----HHHHHHHHHHHHHHTTS---HHHHHHHHS-S-HHHHHHHHHHHHHHHHHH--HHHHHHHHHHHHHHHHHHHHHHHHHHHHHHHHHHHHHHHHHHHHHHHHHHHHT--

Mean predicted aligned error: 12.75 Å